Protein AF-A0A969ZID4-F1 (afdb_monomer_lite)

pLDDT: mean 71.45, std 14.43, range [38.44, 90.5]

Structure (mmCIF, N/CA/C/O backbone):
data_AF-A0A969ZID4-F1
#
_entry.id   AF-A0A969ZID4-F1
#
loop_
_atom_site.group_PDB
_atom_site.id
_atom_site.type_symbol
_atom_site.label_atom_id
_atom_site.label_alt_id
_atom_site.label_comp_id
_atom_site.label_asym_id
_atom_site.label_entity_id
_atom_site.label_seq_id
_atom_site.pdbx_PDB_ins_code
_atom_site.Cartn_x
_atom_site.Cartn_y
_atom_site.Cartn_z
_atom_site.occupancy
_atom_site.B_iso_or_equiv
_atom_site.auth_seq_id
_atom_site.auth_comp_id
_atom_site.auth_asym_id
_atom_site.auth_atom_id
_atom_site.pdbx_PDB_model_num
ATOM 1 N N . MET A 1 1 ? -13.736 13.752 -8.712 1.00 49.47 1 MET A N 1
ATOM 2 C CA . MET A 1 1 ? -13.327 13.023 -7.493 1.00 49.47 1 MET A CA 1
ATOM 3 C C . MET A 1 1 ? -12.532 11.812 -7.937 1.00 49.47 1 MET A C 1
ATOM 5 O O . MET A 1 1 ? -13.109 10.969 -8.615 1.00 49.47 1 MET A O 1
ATOM 9 N N . LEU A 1 2 ? -11.230 11.752 -7.641 1.00 58.34 2 LEU A N 1
ATOM 10 C CA . LEU A 1 2 ? -10.506 10.485 -7.750 1.00 58.34 2 LEU A CA 1
ATOM 11 C C . LEU A 1 2 ? -11.118 9.515 -6.737 1.00 58.34 2 LEU A C 1
ATOM 13 O O . LEU A 1 2 ? -11.435 9.898 -5.612 1.00 58.34 2 LEU A O 1
ATOM 17 N N . ARG A 1 3 ? -11.387 8.289 -7.177 1.00 75.56 3 ARG A N 1
ATOM 18 C CA . ARG A 1 3 ? -12.004 7.268 -6.337 1.00 75.56 3 ARG A CA 1
ATOM 19 C C . ARG A 1 3 ? -10.883 6.575 -5.569 1.00 75.56 3 ARG A C 1
ATOM 21 O O . ARG A 1 3 ? -10.085 5.877 -6.182 1.00 75.56 3 ARG A O 1
ATOM 28 N N . HIS A 1 4 ? -10.835 6.790 -4.259 1.00 79.69 4 HIS A N 1
ATOM 29 C CA . HIS A 1 4 ? -9.921 6.086 -3.362 1.00 79.69 4 HIS A CA 1
ATOM 30 C C . HIS A 1 4 ? -10.287 4.598 -3.330 1.00 79.69 4 HIS A C 1
ATOM 32 O O . HIS A 1 4 ? -11.436 4.245 -3.036 1.00 79.69 4 HIS A O 1
ATOM 38 N N . ILE A 1 5 ? -9.334 3.739 -3.689 1.00 86.62 5 ILE A N 1
ATOM 39 C CA . ILE A 1 5 ? -9.488 2.282 -3.655 1.00 86.62 5 ILE A CA 1
ATOM 40 C C . ILE A 1 5 ? -8.676 1.784 -2.469 1.00 86.62 5 ILE A C 1
ATOM 42 O O . ILE A 1 5 ? -7.452 1.832 -2.487 1.00 86.62 5 ILE A O 1
ATOM 46 N N . TRP A 1 6 ? -9.372 1.303 -1.447 1.00 88.31 6 TRP A N 1
ATOM 47 C CA . TRP A 1 6 ? -8.755 0.784 -0.233 1.00 88.31 6 TRP A CA 1
ATOM 48 C C . TRP A 1 6 ? -8.505 -0.711 -0.382 1.00 88.31 6 TRP A C 1
ATOM 50 O O . TRP A 1 6 ? -9.443 -1.468 -0.632 1.00 88.31 6 TRP A O 1
ATOM 60 N N . VAL A 1 7 ? -7.255 -1.131 -0.216 1.00 86.94 7 VAL A N 1
ATOM 61 C CA . VAL A 1 7 ? -6.853 -2.543 -0.250 1.00 86.94 7 VAL A CA 1
ATOM 62 C C . VAL A 1 7 ? -6.096 -2.896 1.018 1.00 86.94 7 VAL A C 1
ATOM 64 O O . VAL A 1 7 ? -5.470 -2.042 1.642 1.00 86.94 7 VAL A O 1
ATOM 67 N N . THR A 1 8 ? -6.135 -4.161 1.413 1.00 88.00 8 THR A N 1
ATOM 68 C CA . THR A 1 8 ? -5.248 -4.648 2.474 1.00 88.00 8 THR A CA 1
ATOM 69 C C . THR A 1 8 ? -3.800 -4.722 1.963 1.00 88.00 8 THR A C 1
ATOM 71 O O . THR A 1 8 ? -3.585 -4.914 0.761 1.00 88.00 8 THR A O 1
ATOM 74 N N . PRO A 1 9 ? -2.786 -4.651 2.847 1.00 83.44 9 PRO A N 1
ATOM 75 C CA . PRO A 1 9 ? -1.387 -4.859 2.460 1.00 83.44 9 PRO A CA 1
ATOM 76 C C . PRO A 1 9 ? -1.156 -6.178 1.708 1.00 83.44 9 PRO A C 1
ATOM 78 O O . PRO A 1 9 ? -0.372 -6.234 0.762 1.00 83.44 9 PRO A O 1
ATOM 81 N N . LYS A 1 10 ? -1.896 -7.232 2.078 1.00 85.12 10 LYS A N 1
ATOM 82 C CA . LYS A 1 10 ? -1.860 -8.527 1.394 1.00 85.12 10 LYS A CA 1
ATOM 83 C C . LYS A 1 10 ? -2.331 -8.417 -0.060 1.00 85.12 10 LYS A C 1
ATOM 85 O O . LYS A 1 10 ? -1.606 -8.824 -0.960 1.00 85.12 10 LYS A O 1
ATOM 90 N N . GLN A 1 11 ? -3.504 -7.824 -0.287 1.00 86.81 11 GLN A N 1
ATOM 91 C CA . GLN A 1 11 ? -4.039 -7.615 -1.638 1.00 86.81 11 GLN A CA 1
ATOM 92 C C . GLN A 1 11 ? -3.108 -6.745 -2.485 1.00 86.81 11 GLN A C 1
ATOM 94 O O . GLN A 1 11 ? -2.925 -7.010 -3.665 1.00 86.81 11 GLN A O 1
ATOM 99 N N . PHE A 1 12 ? -2.477 -5.727 -1.896 1.00 83.69 12 PHE A N 1
ATOM 100 C CA . PHE A 1 12 ? -1.484 -4.928 -2.609 1.00 83.69 12 PHE A CA 1
ATOM 101 C C . PHE A 1 12 ? -0.304 -5.773 -3.102 1.00 83.69 12 PHE A C 1
ATOM 103 O O . PHE A 1 12 ? 0.078 -5.664 -4.268 1.00 83.69 12 PHE A O 1
ATOM 110 N N . CYS A 1 13 ? 0.247 -6.636 -2.244 1.00 82.25 13 CYS A N 1
ATOM 111 C CA . CYS A 1 13 ? 1.335 -7.540 -2.619 1.00 82.25 13 CYS A CA 1
ATOM 112 C C . CYS A 1 13 ? 0.916 -8.474 -3.764 1.00 82.25 13 CYS A C 1
ATOM 114 O O . CYS A 1 13 ? 1.660 -8.627 -4.727 1.00 82.25 13 CYS A O 1
ATOM 116 N N . GLU A 1 14 ? -0.301 -9.024 -3.711 1.00 84.19 14 GLU A N 1
ATOM 117 C CA . GLU A 1 14 ? -0.863 -9.872 -4.773 1.00 84.19 14 GLU A CA 1
ATOM 118 C C . GLU A 1 14 ? -1.059 -9.109 -6.098 1.00 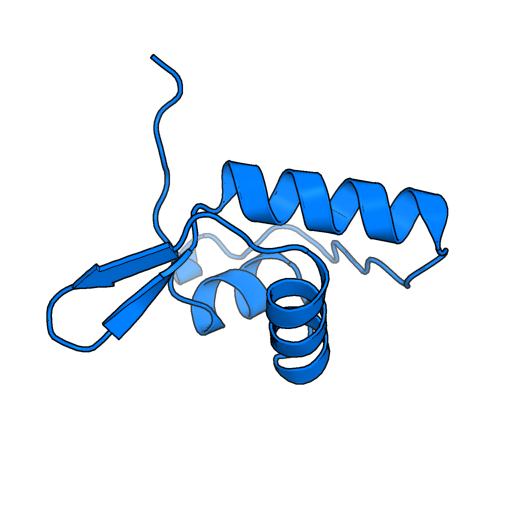84.19 14 GLU A C 1
ATOM 120 O O . GLU A 1 14 ? -0.772 -9.641 -7.166 1.00 84.19 14 GLU A O 1
ATOM 125 N N . LEU A 1 15 ? -1.507 -7.849 -6.050 1.00 80.12 15 LEU A N 1
ATOM 126 C CA . LEU A 1 15 ? -1.741 -7.014 -7.238 1.00 80.12 15 LEU A CA 1
ATOM 127 C C . LEU A 1 15 ? -0.453 -6.535 -7.912 1.00 80.12 15 LEU A C 1
ATOM 129 O O . LEU A 1 15 ? -0.433 -6.284 -9.118 1.00 80.12 15 LEU A O 1
ATOM 133 N N . THR A 1 16 ? 0.599 -6.333 -7.125 1.00 72.62 16 THR A N 1
ATOM 134 C CA . THR A 1 16 ? 1.853 -5.722 -7.584 1.00 72.62 16 THR A CA 1
ATOM 135 C C . THR A 1 16 ? 3.000 -6.717 -7.700 1.00 72.62 16 THR A C 1
ATOM 137 O O . THR A 1 16 ? 4.082 -6.332 -8.142 1.00 72.62 16 THR A O 1
ATOM 140 N N . ASN A 1 17 ? 2.781 -7.977 -7.307 1.00 75.06 17 ASN A N 1
ATOM 141 C CA . ASN A 1 17 ? 3.832 -8.977 -7.112 1.00 75.06 17 ASN A CA 1
ATOM 142 C C . ASN A 1 17 ? 4.965 -8.488 -6.181 1.00 75.06 17 ASN A C 1
ATOM 144 O O . ASN A 1 17 ? 6.102 -8.964 -6.252 1.00 75.06 17 ASN A O 1
ATOM 148 N N . ALA A 1 18 ? 4.670 -7.528 -5.299 1.00 75.12 18 ALA A N 1
ATOM 149 C CA . ALA A 1 18 ? 5.591 -7.084 -4.265 1.00 75.12 18 ALA A CA 1
ATOM 150 C C . ALA A 1 18 ? 5.660 -8.121 -3.137 1.00 75.12 18 ALA A C 1
ATOM 152 O O . ALA A 1 18 ? 4.683 -8.808 -2.841 1.00 75.12 18 ALA A O 1
ATOM 153 N N . THR A 1 19 ? 6.813 -8.219 -2.475 1.00 80.56 19 THR A N 1
ATOM 154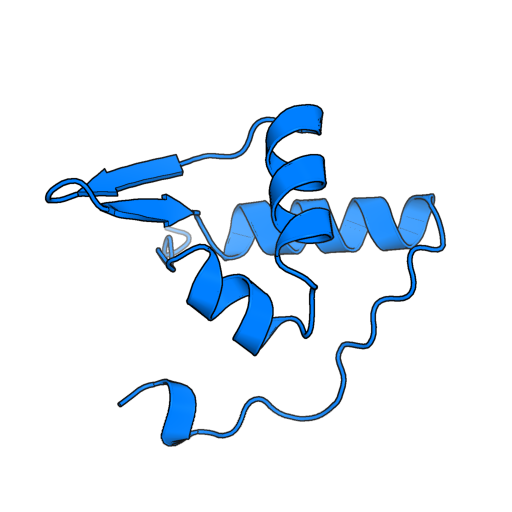 C CA . THR A 1 19 ? 6.912 -9.025 -1.254 1.00 80.56 19 THR A CA 1
ATOM 155 C C . THR A 1 19 ? 6.398 -8.222 -0.054 1.00 80.56 19 THR A C 1
ATOM 157 O O . THR A 1 19 ? 6.562 -6.995 -0.041 1.00 80.56 19 THR A O 1
ATOM 160 N N . PRO A 1 20 ? 5.822 -8.877 0.970 1.00 78.50 20 PRO A N 1
ATOM 161 C CA . PRO A 1 20 ? 5.366 -8.203 2.185 1.00 78.50 20 PRO A CA 1
ATOM 162 C C . PRO A 1 20 ? 6.452 -7.348 2.843 1.00 78.50 20 PRO A C 1
ATOM 164 O O . PRO A 1 20 ? 6.175 -6.233 3.269 1.00 78.50 20 PRO A O 1
ATOM 167 N N . GLU A 1 21 ? 7.701 -7.819 2.860 1.00 79.81 21 GLU A N 1
ATOM 168 C CA . GLU A 1 21 ? 8.833 -7.098 3.451 1.00 79.81 21 GLU A CA 1
ATOM 169 C C . GLU A 1 21 ? 9.119 -5.795 2.701 1.00 79.81 21 GLU A C 1
ATOM 171 O O . GLU A 1 21 ? 9.338 -4.758 3.321 1.00 79.81 21 GLU A O 1
ATOM 176 N N . LYS A 1 22 ? 9.066 -5.823 1.362 1.00 72.56 22 LYS A N 1
ATOM 177 C CA . LYS A 1 22 ? 9.264 -4.628 0.531 1.00 72.56 22 LYS A CA 1
ATOM 178 C C . LYS A 1 22 ? 8.117 -3.641 0.683 1.00 72.56 22 LYS A C 1
ATOM 180 O O . LYS A 1 22 ? 8.364 -2.444 0.739 1.00 72.56 22 LYS A O 1
ATOM 185 N N . ALA A 1 23 ? 6.879 -4.129 0.735 1.00 74.00 23 ALA A N 1
ATOM 186 C CA . ALA A 1 23 ? 5.716 -3.275 0.946 1.00 74.00 23 ALA A CA 1
ATOM 187 C C . ALA A 1 23 ? 5.750 -2.619 2.338 1.00 74.00 23 ALA A C 1
ATOM 189 O O . ALA A 1 23 ? 5.449 -1.435 2.457 1.00 74.00 23 ALA A O 1
ATOM 190 N N . SER A 1 24 ? 6.169 -3.358 3.371 1.00 75.94 24 SER A N 1
ATOM 191 C CA . SER A 1 24 ? 6.278 -2.838 4.738 1.00 75.94 24 SER A CA 1
ATOM 192 C C . SER A 1 24 ? 7.395 -1.800 4.867 1.00 75.94 24 SER A C 1
ATOM 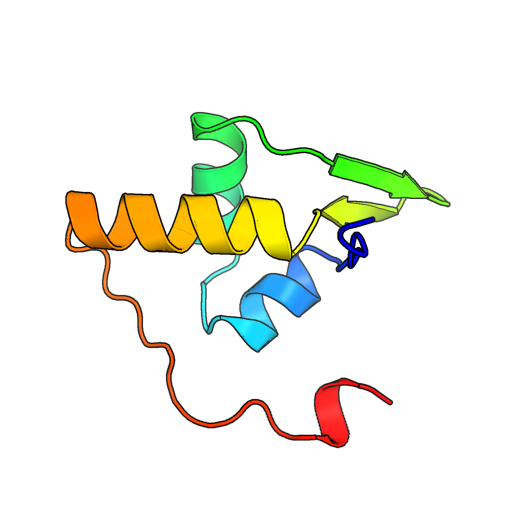194 O O . SER A 1 24 ? 7.125 -0.697 5.329 1.00 75.94 24 SER A O 1
ATOM 196 N N . ALA A 1 25 ? 8.605 -2.101 4.377 1.00 75.62 25 ALA A N 1
ATOM 197 C CA . ALA A 1 25 ? 9.726 -1.156 4.384 1.00 75.62 25 ALA A CA 1
ATOM 198 C C . ALA A 1 25 ? 9.377 0.134 3.628 1.00 75.62 25 ALA A C 1
ATOM 200 O O . ALA A 1 25 ? 9.550 1.238 4.133 1.00 75.62 25 ALA A O 1
ATOM 201 N N . PHE A 1 26 ? 8.766 -0.007 2.450 1.00 73.69 26 PHE A N 1
ATOM 202 C CA . PHE A 1 26 ? 8.312 1.138 1.675 1.00 73.69 26 PHE A CA 1
ATOM 203 C C . PHE A 1 26 ? 7.277 1.980 2.435 1.00 73.69 26 PHE A C 1
ATOM 205 O O . PHE A 1 26 ? 7.350 3.209 2.428 1.00 73.69 26 PHE A O 1
ATOM 212 N N . SER A 1 27 ? 6.334 1.327 3.124 1.00 73.56 27 SER A N 1
ATOM 213 C CA . SER A 1 27 ? 5.327 2.013 3.933 1.00 73.56 27 SER A CA 1
ATOM 214 C C . SER A 1 27 ? 5.928 2.810 5.090 1.00 73.56 27 SER A C 1
ATOM 216 O O . SER A 1 27 ? 5.438 3.902 5.381 1.00 73.56 27 SER A O 1
ATOM 218 N N . GLU A 1 28 ? 6.947 2.263 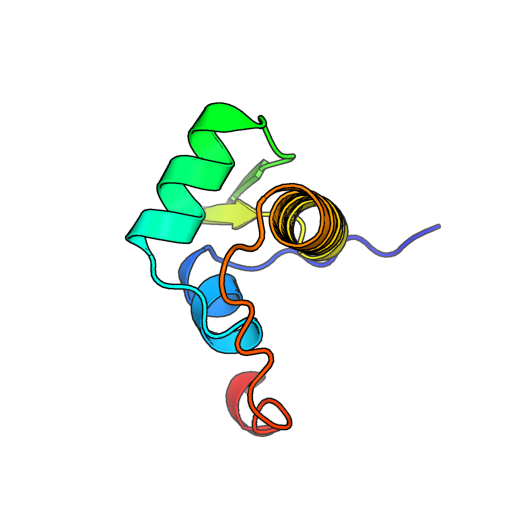5.750 1.00 75.56 28 GLU A N 1
ATOM 219 C CA . GLU A 1 28 ? 7.657 2.915 6.854 1.00 75.56 28 GLU A CA 1
ATOM 220 C C . GLU A 1 28 ? 8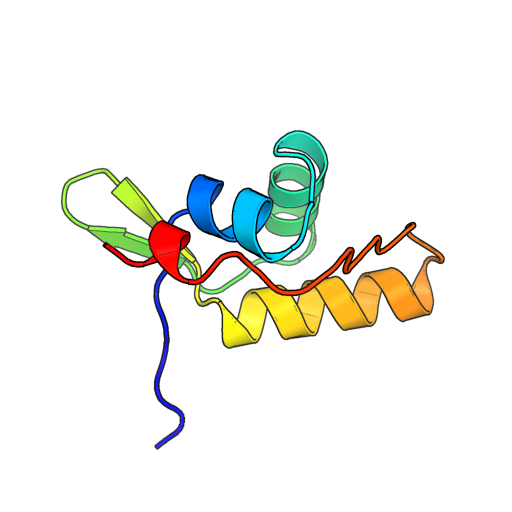.463 4.125 6.370 1.00 75.56 28 GLU A C 1
ATOM 222 O O . GLU A 1 28 ? 8.416 5.182 6.997 1.00 75.56 28 GLU A O 1
ATOM 227 N N . ASP A 1 29 ? 9.129 4.002 5.222 1.00 73.19 29 ASP A N 1
ATOM 228 C CA . ASP A 1 29 ? 10.039 5.031 4.718 1.00 73.19 29 ASP A CA 1
ATOM 229 C C . ASP A 1 29 ? 9.316 6.246 4.111 1.00 73.19 29 ASP A C 1
ATOM 231 O O . ASP A 1 29 ? 9.853 7.354 4.117 1.00 73.19 29 ASP A O 1
ATOM 235 N N . HIS A 1 30 ? 8.123 6.053 3.534 1.00 71.19 30 HIS A N 1
ATOM 236 C CA . HIS A 1 30 ? 7.490 7.065 2.672 1.00 71.19 30 HIS A CA 1
ATOM 237 C C . HIS A 1 30 ? 6.148 7.606 3.194 1.00 71.19 30 HIS A C 1
ATOM 239 O O . HIS A 1 30 ? 5.652 8.588 2.646 1.00 71.19 30 HIS A O 1
ATOM 245 N N . GLY A 1 31 ? 5.576 7.024 4.256 1.00 67.88 31 GLY A N 1
ATOM 246 C CA . GLY A 1 31 ? 4.407 7.569 4.956 1.00 67.88 31 GLY A CA 1
ATOM 247 C C . GLY A 1 31 ? 3.155 7.705 4.079 1.00 67.88 31 GLY A C 1
ATOM 248 O O . GLY A 1 31 ? 2.799 8.800 3.647 1.00 67.88 31 GLY A O 1
ATOM 249 N N . PHE A 1 32 ? 2.453 6.596 3.836 1.00 73.50 32 PHE A N 1
ATOM 250 C CA . PHE A 1 32 ? 1.247 6.589 2.998 1.00 73.50 32 PHE A CA 1
ATOM 251 C C . PHE A 1 32 ? -0.041 6.833 3.769 1.00 73.50 32 PHE A C 1
ATOM 253 O O . PHE A 1 32 ? -0.141 6.598 4.975 1.00 73.50 32 PHE A O 1
ATOM 260 N N . ILE A 1 33 ? -1.070 7.237 3.021 1.00 70.00 33 ILE A N 1
ATOM 261 C CA . ILE A 1 33 ? -2.429 7.300 3.538 1.00 70.00 33 ILE A CA 1
ATOM 262 C C . ILE A 1 33 ? -2.896 5.877 3.841 1.00 70.00 33 ILE A C 1
ATOM 264 O O . ILE A 1 33 ? -3.103 5.046 2.952 1.00 70.00 33 ILE A O 1
ATOM 268 N N . THR A 1 34 ? -3.082 5.624 5.128 1.00 79.88 34 THR A N 1
ATOM 269 C CA . THR A 1 34 ? -3.645 4.387 5.645 1.00 79.88 34 THR A CA 1
ATOM 270 C C . THR A 1 34 ? -4.942 4.684 6.382 1.00 79.88 34 THR A C 1
ATOM 272 O O . THR A 1 34 ? -5.169 5.784 6.890 1.00 79.88 34 THR A O 1
ATOM 275 N N . THR A 1 35 ? -5.839 3.707 6.408 1.00 85.69 35 THR A N 1
ATOM 276 C CA . THR A 1 35 ? -7.046 3.754 7.228 1.00 85.69 35 THR A CA 1
ATOM 277 C C . THR A 1 35 ? -7.206 2.419 7.927 1.00 85.69 35 THR A C 1
ATOM 279 O O . THR A 1 35 ? -6.970 1.366 7.337 1.00 85.69 35 THR A O 1
ATOM 282 N N . GLU A 1 36 ? -7.5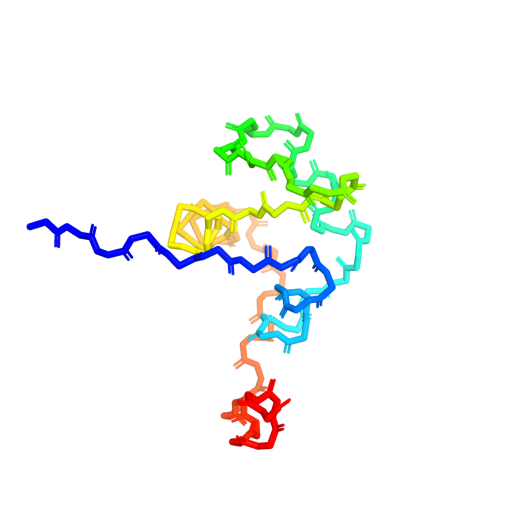96 2.457 9.193 1.00 88.81 36 GLU A N 1
ATOM 283 C CA . GLU A 1 36 ? -7.950 1.260 9.941 1.00 88.81 36 GLU A CA 1
ATOM 284 C C . GLU A 1 36 ? -9.473 1.128 9.969 1.00 88.81 36 GLU A C 1
ATOM 286 O O . GLU A 1 36 ? -10.186 2.094 10.257 1.00 88.81 36 GLU A O 1
ATOM 291 N N . ARG A 1 37 ? -9.982 -0.060 9.640 1.00 88.25 37 ARG A N 1
ATOM 292 C CA . ARG A 1 37 ? -11.403 -0.403 9.773 1.00 88.25 37 ARG A CA 1
ATOM 293 C C . ARG A 1 37 ? -11.503 -1.780 10.399 1.00 88.25 37 ARG A C 1
ATOM 295 O O . ARG A 1 37 ? -10.884 -2.715 9.900 1.00 88.25 37 ARG A O 1
ATOM 302 N N . ASP A 1 38 ? -12.249 -1.882 11.494 1.00 90.50 38 ASP A N 1
ATOM 303 C CA . ASP A 1 38 ? -12.464 -3.134 12.231 1.00 90.50 38 ASP A CA 1
ATOM 304 C C . ASP A 1 38 ? -11.156 -3.839 12.657 1.00 90.50 38 ASP A C 1
ATOM 306 O O . ASP A 1 38 ? -11.059 -5.064 12.629 1.00 90.50 38 ASP A O 1
ATOM 310 N N . GLY A 1 39 ? -10.122 -3.069 13.025 1.00 87.62 39 GLY A N 1
ATOM 311 C CA . GLY A 1 39 ? -8.806 -3.601 13.408 1.00 87.62 39 GLY A CA 1
ATOM 312 C C . GLY A 1 39 ? -7.931 -4.060 12.236 1.00 87.62 39 GLY A C 1
ATOM 313 O O . GLY A 1 39 ? -6.845 -4.595 12.450 1.00 87.62 39 GLY A O 1
ATOM 314 N N . GLN A 1 40 ? -8.386 -3.868 10.994 1.00 87.06 40 GLN A N 1
ATOM 315 C CA . GLN A 1 40 ? -7.642 -4.194 9.782 1.00 87.06 40 GLN A CA 1
ATOM 316 C C . GLN A 1 40 ? -7.095 -2.922 9.130 1.00 87.06 40 GLN A C 1
ATOM 318 O O . GLN A 1 40 ? -7.833 -1.971 8.862 1.00 87.06 40 GLN A O 1
ATOM 323 N N . LEU A 1 41 ? -5.798 -2.937 8.816 1.00 85.50 41 LEU A N 1
ATOM 324 C CA . LEU A 1 41 ? -5.137 -1.878 8.060 1.00 85.50 41 LEU A CA 1
ATOM 325 C C . LEU A 1 41 ? -5.500 -1.968 6.575 1.00 85.50 41 LEU A C 1
ATOM 327 O O . LEU A 1 41 ? -5.399 -3.041 5.968 1.00 85.50 41 LEU A O 1
ATOM 331 N N . TYR A 1 42 ? -5.848 -0.823 5.999 1.00 87.69 42 TYR A N 1
ATOM 332 C CA . TYR A 1 42 ? -6.028 -0.609 4.572 1.00 87.69 42 TYR A CA 1
ATOM 333 C C . TYR A 1 42 ? -5.114 0.515 4.097 1.00 87.69 42 TYR A C 1
ATOM 335 O O . TYR A 1 42 ? -4.900 1.503 4.799 1.00 87.69 42 TYR A O 1
ATOM 343 N N . ILE A 1 43 ? -4.622 0.375 2.875 1.00 85.94 43 ILE A N 1
ATOM 344 C CA . ILE A 1 43 ? -3.812 1.375 2.186 1.00 85.94 43 ILE A CA 1
ATOM 345 C C . ILE A 1 43 ? -4.573 1.878 0.962 1.00 85.94 43 ILE A C 1
ATOM 347 O O . ILE A 1 43 ? -5.339 1.125 0.348 1.00 85.94 43 ILE A O 1
ATOM 351 N N . ASP A 1 44 ? -4.378 3.146 0.610 1.00 87.12 44 ASP A N 1
ATOM 352 C CA . ASP A 1 44 ? -4.891 3.658 -0.657 1.00 87.12 44 ASP A CA 1
ATOM 353 C C . ASP A 1 44 ? -4.048 3.103 -1.811 1.00 87.12 44 ASP A C 1
ATOM 355 O O . ASP A 1 44 ? -2.858 3.391 -1.935 1.00 87.12 44 ASP A O 1
ATOM 359 N N . LEU A 1 45 ? -4.666 2.287 -2.664 1.00 83.50 45 LEU A N 1
ATOM 360 C CA . LEU A 1 45 ? -3.989 1.617 -3.767 1.00 83.50 45 LEU A CA 1
ATOM 361 C C . LEU A 1 45 ? -3.370 2.607 -4.756 1.00 83.50 45 LEU A C 1
ATOM 363 O O . LEU A 1 45 ? -2.313 2.314 -5.309 1.00 83.50 45 LEU A O 1
ATOM 367 N N . MET A 1 46 ? -4.024 3.740 -5.014 1.00 80.56 46 MET A N 1
ATOM 368 C CA . MET A 1 46 ? -3.565 4.706 -6.009 1.00 80.56 46 MET A CA 1
ATOM 369 C C . MET A 1 46 ? -2.340 5.457 -5.498 1.00 80.56 46 MET A C 1
ATOM 371 O O . MET A 1 46 ? -1.335 5.514 -6.209 1.00 80.56 46 MET A O 1
ATOM 375 N N . ASP A 1 47 ? -2.395 5.961 -4.264 1.00 78.75 47 ASP A N 1
ATOM 376 C CA . ASP A 1 47 ? -1.270 6.671 -3.649 1.00 78.75 47 ASP A CA 1
ATOM 377 C C . ASP A 1 47 ? -0.074 5.737 -3.454 1.00 78.75 47 ASP A C 1
ATOM 379 O O . ASP A 1 47 ? 1.060 6.071 -3.811 1.00 78.75 47 ASP A O 1
ATOM 383 N N . PHE A 1 48 ? -0.333 4.522 -2.965 1.00 78.81 48 PHE A N 1
ATOM 384 C CA . PHE A 1 48 ? 0.717 3.549 -2.700 1.00 78.81 48 PHE A CA 1
ATOM 385 C C . PHE A 1 48 ? 1.331 3.007 -3.997 1.00 78.81 48 PHE A C 1
ATOM 387 O O . PHE A 1 48 ? 2.552 2.953 -4.111 1.00 78.81 48 PHE A O 1
ATOM 394 N N . CYS A 1 49 ? 0.532 2.673 -5.023 1.00 77.81 49 CYS A N 1
ATOM 395 C CA . CYS A 1 49 ? 1.073 2.271 -6.330 1.00 77.81 49 CYS A CA 1
ATOM 396 C C . CYS A 1 49 ? 1.866 3.393 -6.998 1.00 77.81 49 CYS A C 1
ATOM 398 O O . CYS A 1 49 ? 2.865 3.107 -7.659 1.00 77.81 49 CYS A O 1
ATOM 400 N N . PHE A 1 50 ? 1.416 4.645 -6.880 1.00 79.06 50 PHE A N 1
ATOM 401 C CA . PHE A 1 50 ? 2.116 5.783 -7.467 1.00 79.06 50 PHE A CA 1
ATOM 402 C C . PHE A 1 50 ? 3.485 5.971 -6.816 1.00 79.06 50 PHE A C 1
ATOM 404 O O . PHE A 1 50 ? 4.491 5.998 -7.526 1.00 79.06 50 PHE A O 1
ATOM 411 N N . GLY A 1 51 ? 3.531 6.006 -5.481 1.00 76.25 51 GLY A N 1
ATOM 412 C CA . GLY A 1 51 ? 4.783 6.068 -4.735 1.00 76.25 51 GLY A CA 1
ATOM 413 C C . GLY A 1 51 ? 5.688 4.883 -5.061 1.00 76.25 51 GLY A C 1
ATOM 414 O O . GLY A 1 51 ? 6.844 5.078 -5.425 1.00 76.25 51 GLY A O 1
ATOM 415 N N . TYR A 1 52 ? 5.157 3.661 -4.992 1.00 73.62 52 TYR A N 1
ATOM 416 C CA . TYR A 1 52 ? 5.932 2.436 -5.198 1.00 73.62 52 TYR A CA 1
ATOM 417 C C . TYR A 1 52 ? 6.522 2.368 -6.610 1.00 73.62 52 TYR A C 1
ATOM 419 O O . TYR A 1 52 ? 7.676 1.989 -6.803 1.00 73.62 52 TYR A O 1
ATOM 427 N N . ARG A 1 53 ? 5.754 2.804 -7.617 1.00 75.00 53 ARG A N 1
ATOM 428 C CA . ARG A 1 53 ? 6.215 2.884 -9.005 1.00 75.00 53 ARG A CA 1
ATOM 429 C C . ARG A 1 53 ? 7.273 3.966 -9.199 1.00 75.00 53 ARG A C 1
ATOM 431 O O . ARG A 1 53 ? 8.243 3.716 -9.909 1.00 75.00 53 ARG A O 1
ATOM 438 N N . LEU A 1 54 ? 7.099 5.138 -8.591 1.00 71.62 54 LEU A N 1
ATOM 439 C CA . LEU A 1 54 ? 8.068 6.229 -8.674 1.00 71.62 54 LEU A CA 1
ATOM 440 C C . LEU A 1 54 ? 9.395 5.838 -8.013 1.00 71.62 54 LEU A C 1
ATOM 442 O O . LEU A 1 54 ? 10.443 5.965 -8.640 1.00 71.62 54 LEU A O 1
ATOM 446 N N . ALA A 1 55 ? 9.343 5.291 -6.798 1.00 68.25 55 ALA A N 1
ATOM 447 C CA . ALA A 1 55 ? 10.520 4.824 -6.076 1.00 68.25 55 ALA A CA 1
ATOM 448 C C . ALA A 1 55 ? 11.258 3.740 -6.859 1.00 68.25 55 ALA A C 1
ATOM 450 O O . ALA A 1 55 ? 12.465 3.817 -7.049 1.00 68.25 55 ALA A O 1
ATOM 451 N N . ALA A 1 56 ? 10.537 2.781 -7.431 1.00 67.38 56 ALA A N 1
ATOM 452 C CA . ALA A 1 56 ? 11.177 1.756 -8.234 1.00 67.38 56 ALA A CA 1
ATOM 453 C C . ALA A 1 56 ? 11.756 2.258 -9.567 1.00 67.38 56 ALA A C 1
ATOM 455 O O . ALA A 1 56 ? 12.772 1.729 -10.017 1.00 67.38 56 ALA A O 1
ATOM 456 N N . MET A 1 57 ? 11.166 3.290 -10.183 1.00 66.56 57 MET A N 1
ATOM 457 C CA . MET A 1 57 ? 11.771 3.975 -11.333 1.00 66.56 57 MET A CA 1
ATOM 458 C C . MET A 1 57 ? 13.048 4.734 -10.949 1.00 66.56 57 MET A C 1
ATOM 460 O O . MET A 1 57 ? 13.966 4.814 -11.761 1.00 66.56 57 MET A O 1
ATOM 464 N N . MET A 1 58 ? 13.113 5.284 -9.735 1.00 63.69 58 MET A N 1
ATOM 465 C CA . MET A 1 58 ? 14.262 6.047 -9.241 1.00 63.69 58 MET A CA 1
ATOM 466 C C . MET A 1 58 ? 15.384 5.156 -8.686 1.00 63.69 58 MET A C 1
ATOM 468 O O . MET A 1 58 ? 16.554 5.494 -8.841 1.00 63.69 58 MET A O 1
ATOM 472 N N . GLU A 1 59 ? 15.051 4.008 -8.092 1.00 60.41 59 GLU A N 1
ATOM 473 C CA . GLU A 1 59 ? 15.999 3.136 -7.380 1.00 60.41 59 GLU A CA 1
ATOM 474 C C . GLU A 1 59 ? 16.325 1.819 -8.099 1.00 60.41 59 GLU A C 1
ATOM 476 O O . GLU A 1 59 ? 17.048 0.983 -7.565 1.00 60.41 59 GLU A O 1
ATOM 481 N N . SER A 1 60 ? 15.845 1.603 -9.329 1.00 54.03 60 SER A N 1
ATOM 482 C CA . SER A 1 60 ? 16.028 0.324 -10.043 1.00 54.03 60 SER A CA 1
ATOM 483 C C . SER A 1 60 ? 15.512 -0.891 -9.252 1.00 54.03 60 SER A C 1
ATOM 485 O O . SER A 1 60 ? 16.004 -2.009 -9.430 1.00 54.03 60 SER A O 1
ATOM 487 N N . LEU A 1 61 ? 14.526 -0.697 -8.365 1.00 54.22 61 LEU A N 1
ATOM 488 C CA . LEU A 1 61 ? 13.882 -1.814 -7.678 1.00 54.22 61 LEU A CA 1
ATOM 489 C C . LEU A 1 61 ? 13.219 -2.694 -8.747 1.00 54.22 61 LEU A C 1
ATOM 491 O O . LEU A 1 61 ? 12.492 -2.169 -9.595 1.00 54.22 61 LEU A O 1
ATOM 495 N N . PRO A 1 62 ? 13.445 -4.021 -8.743 1.00 50.31 62 PRO A N 1
ATOM 496 C CA . PRO A 1 62 ? 12.849 -4.900 -9.735 1.00 50.31 62 PRO A CA 1
ATOM 497 C C . PRO A 1 62 ? 11.332 -4.931 -9.529 1.00 50.31 62 PRO A C 1
ATOM 499 O O . PRO A 1 62 ? 10.817 -5.667 -8.687 1.00 50.31 62 PRO A O 1
ATOM 502 N N . LEU A 1 63 ? 10.622 -4.105 -10.296 1.00 52.44 63 LEU A N 1
ATOM 503 C CA . LEU A 1 63 ? 9.180 -4.171 -10.459 1.00 52.44 63 LEU A CA 1
ATOM 504 C C . LEU A 1 63 ? 8.865 -5.255 -11.475 1.00 52.44 63 LEU A C 1
ATOM 506 O O . LEU A 1 63 ? 8.785 -5.000 -12.677 1.00 52.44 63 LEU A O 1
ATOM 510 N N . ASN A 1 64 ? 8.627 -6.463 -10.988 1.00 50.62 64 ASN A N 1
ATOM 511 C CA . ASN A 1 64 ? 7.922 -7.445 -11.791 1.00 50.62 64 ASN A CA 1
ATOM 512 C C . ASN A 1 64 ? 6.426 -7.146 -11.684 1.00 50.62 64 ASN A C 1
ATOM 514 O O . ASN A 1 64 ? 5.712 -7.832 -10.960 1.00 50.62 64 ASN A O 1
ATOM 518 N N . PHE A 1 65 ? 5.940 -6.143 -12.426 1.00 48.03 65 PHE A N 1
ATOM 519 C CA . PHE A 1 65 ? 4.522 -6.079 -12.802 1.00 48.03 65 PHE A CA 1
ATOM 520 C C . PHE A 1 65 ? 4.254 -7.245 -13.770 1.00 48.03 65 PHE A C 1
ATOM 522 O O . PHE A 1 65 ? 4.179 -7.074 -14.984 1.00 48.03 65 PHE A O 1
ATOM 529 N N . GLY A 1 66 ? 4.273 -8.460 -13.228 1.00 46.31 66 GLY A N 1
ATOM 530 C CA . GLY A 1 66 ? 4.229 -9.706 -13.970 1.00 46.31 66 GLY A CA 1
ATOM 531 C C . GLY A 1 66 ? 2.792 -10.126 -14.195 1.00 46.31 66 GLY A C 1
ATOM 532 O O . GLY A 1 66 ? 2.182 -10.671 -13.287 1.00 46.31 66 GLY A O 1
ATOM 533 N N . GLU A 1 67 ? 2.333 -9.892 -15.422 1.00 45.75 67 GLU A N 1
ATOM 534 C CA . GLU A 1 67 ? 1.125 -10.448 -16.036 1.00 45.75 67 GLU A CA 1
ATOM 535 C C . GLU A 1 67 ? -0.202 -10.063 -15.366 1.00 45.75 67 GLU A C 1
ATOM 537 O O . GLU A 1 67 ? -0.284 -9.663 -14.211 1.00 45.75 67 GLU A O 1
ATOM 542 N N . ALA A 1 68 ? -1.265 -10.047 -16.169 1.00 47.81 68 ALA A N 1
ATOM 543 C CA . ALA A 1 68 ? -2.565 -9.552 -15.748 1.00 47.81 68 ALA A CA 1
ATOM 544 C C . ALA A 1 68 ? -3.010 -10.241 -14.450 1.00 47.81 68 ALA A C 1
ATOM 546 O O . ALA A 1 68 ? -3.123 -11.465 -14.416 1.00 47.81 68 ALA A O 1
ATOM 547 N N . VAL A 1 69 ? -3.295 -9.445 -13.414 1.00 48.25 69 VAL A N 1
ATOM 548 C CA . VAL A 1 69 ? -3.932 -9.922 -12.182 1.00 48.25 69 VAL A CA 1
ATOM 549 C C . VAL A 1 69 ? -5.132 -10.792 -12.584 1.00 48.25 69 VAL A C 1
ATOM 551 O O . VAL A 1 69 ? -6.020 -10.293 -13.293 1.00 48.25 69 VAL A O 1
ATOM 554 N N . PRO A 1 70 ? -5.180 -12.076 -12.182 1.00 45.03 70 PRO A N 1
ATOM 555 C CA . PRO A 1 70 ? -6.302 -12.944 -12.494 1.00 45.03 70 PRO A CA 1
ATOM 556 C C . PRO A 1 70 ? -7.590 -12.306 -11.977 1.00 45.03 70 PRO A C 1
ATOM 558 O O . PRO A 1 70 ? -7.660 -11.849 -10.833 1.00 45.03 70 PRO A O 1
ATOM 561 N N . LYS A 1 71 ? -8.629 -12.252 -12.818 1.00 50.28 71 LYS A N 1
ATOM 562 C CA . LYS A 1 71 ? -9.920 -11.639 -12.455 1.00 50.28 71 LYS A CA 1
ATOM 563 C C . LYS A 1 71 ? -10.553 -12.300 -11.222 1.00 50.28 71 LYS A C 1
ATOM 565 O O . LYS A 1 71 ? -11.459 -11.717 -10.632 1.00 50.28 71 LYS A O 1
ATOM 570 N N . GLU A 1 72 ? -10.095 -13.490 -10.825 1.00 44.75 72 GLU A N 1
ATOM 571 C CA . GLU A 1 72 ? -10.542 -14.179 -9.616 1.00 44.75 72 GLU A CA 1
ATOM 572 C C . GLU A 1 72 ? -10.068 -13.546 -8.297 1.00 44.75 72 GLU A C 1
ATOM 574 O O . GLU A 1 72 ? -10.683 -13.827 -7.273 1.00 44.75 72 GLU A O 1
ATOM 579 N N . ALA A 1 73 ? -9.060 -12.662 -8.293 1.00 44.94 73 ALA A N 1
ATOM 580 C CA . ALA A 1 73 ? -8.576 -11.995 -7.072 1.00 44.94 73 ALA A CA 1
ATOM 581 C C . ALA A 1 73 ? -9.565 -10.957 -6.486 1.00 44.94 73 ALA A C 1
ATOM 583 O O . ALA A 1 73 ? -9.326 -10.403 -5.415 1.00 44.94 73 ALA A O 1
ATOM 584 N N . PHE A 1 74 ? -10.677 -10.691 -7.182 1.00 45.47 74 PHE A N 1
ATOM 585 C CA . PHE A 1 74 ? -11.699 -9.706 -6.806 1.00 45.47 74 PHE A CA 1
ATOM 586 C C . PHE A 1 74 ? -13.065 -10.328 -6.448 1.00 45.47 74 PHE A C 1
ATOM 588 O O . PHE A 1 74 ? -14.081 -9.637 -6.547 1.00 45.47 74 PHE A O 1
ATOM 595 N N . LYS A 1 75 ? -13.123 -11.617 -6.084 1.00 38.44 75 LYS A N 1
ATOM 596 C CA . LYS A 1 75 ? -14.354 -12.261 -5.587 1.00 38.44 75 LYS A CA 1
ATOM 597 C C . LYS A 1 75 ? -14.467 -12.237 -4.070 1.00 38.44 75 LYS A C 1
ATOM 599 O O . LYS A 1 75 ? -13.439 -12.476 -3.404 1.00 38.44 75 LYS A O 1
#

Radius of gyration: 12.37 Å; chains: 1; bounding box: 30×27×29 Å

Foldseek 3Di:
DPDFDKDALVLLCLQFVNDSVRLVVLCVPPPFDWDDDPNGIIGRSVRSVVSVVVCCVVPVDDRCSDDDRPPVSVD

Sequence (75 aa):
MLRHIWVTPKQFCELTNATPEKASAFSEDHGFITTERDGQLYIDLMDFCFGYRLAAMMESLPLNFGEAVPKEAFK

Secondary structure (DSSP, 8-state):
-----EE-HHHHHHHHT--HHHHHHHHHHHT--EEEETTEEEEEHHHHHHHHHHHHHHHT------SPPPGGGG-